Protein AF-A0A9D5EXD0-F1 (afdb_monomer)

Secondary structure (DSSP, 8-state):
---EEEEE-TT--HHHHHHHHHHHT-EEEE--S---TTSSTT-SHHHHHHHHGGGEEE-HHHH-SSTT-S-HHHHHHHHH--S-EEEEES-S-STTSHIIIIIIHHHHHHTS-EEEEETTEEEEHHHHHHHHHHT-PPP-EEHHHHHHTT-

pLDDT: mean 88.73, std 8.21, range [56.56, 97.69]

Sequence (151 aa):
MGRIFTIGYENLTPASLETLVTRLRVTLIDVRSRPYGRVKRGFAKKDLEVLLGDNYEWWGKELGGMGAGVTAAGLDRLGADKRDLMLMCQEHSPASCHRHHMIGVPLADRYRVVEHICEQDVVTATELARAMRDGDEYTCEDLAELLDDRN

Mean predicted aligned error: 4.56 Å

Radius of gyration: 14.39 Å; Cα contacts (8 Å, |Δi|>4): 273; chains: 1; bounding box: 42×31×39 Å

Nearest PDB structures (foldseek):
  4n6e-assembly1_A  TM=5.540E-01  e=1.444E+00  Amycolatopsis orientalis subsp. vinearia
  3dg3-assembly1_A  TM=5.319E-01  e=2.016E+00  Mycolicibacterium smegmatis MC2 155
  4d80-assembly1_A  TM=3.857E-01  e=1.263E+00  Metallosphaera sedula

Structure (mmCIF, N/CA/C/O backbone):
data_AF-A0A9D5EXD0-F1
#
_entry.id   AF-A0A9D5EXD0-F1
#
loop_
_atom_site.group_PDB
_atom_site.id
_atom_site.type_symbol
_atom_site.label_atom_id
_atom_site.label_alt_id
_atom_site.label_comp_id
_atom_site.label_asym_id
_atom_site.label_entity_id
_atom_site.label_seq_id
_atom_site.pdbx_PDB_ins_code
_atom_site.Cartn_x
_atom_site.Cartn_y
_atom_site.Cartn_z
_atom_site.occupancy
_atom_site.B_iso_or_equiv
_atom_site.auth_seq_id
_atom_site.auth_comp_id
_atom_site.auth_asym_id
_atom_site.auth_atom_id
_atom_site.pdbx_PDB_model_num
ATOM 1 N N . MET A 1 1 ? -2.561 -17.028 5.360 1.00 69.69 1 MET A N 1
ATOM 2 C CA . MET A 1 1 ? -2.701 -16.091 4.223 1.00 69.69 1 MET A CA 1
ATOM 3 C C . MET A 1 1 ? -2.215 -14.748 4.733 1.00 69.69 1 MET A C 1
ATOM 5 O O . MET A 1 1 ? -2.621 -14.417 5.837 1.00 69.69 1 MET A O 1
ATOM 9 N N . GLY A 1 2 ? -1.309 -14.053 4.042 1.00 84.19 2 GLY A N 1
ATOM 10 C CA . GLY A 1 2 ? -0.769 -12.785 4.557 1.00 84.19 2 GLY A CA 1
ATOM 11 C C . GLY A 1 2 ? -1.778 -11.631 4.502 1.00 84.19 2 GLY A C 1
ATOM 12 O O . GLY A 1 2 ? -2.818 -11.762 3.850 1.00 84.19 2 GLY A O 1
ATOM 13 N N . ARG A 1 3 ? -1.474 -10.499 5.135 1.00 91.50 3 ARG A N 1
ATOM 14 C CA . ARG A 1 3 ? -2.263 -9.251 5.101 1.00 91.50 3 ARG A CA 1
ATOM 15 C C . ARG A 1 3 ? -1.814 -8.323 3.975 1.00 91.50 3 ARG A C 1
ATOM 17 O O . ARG A 1 3 ? -0.685 -8.416 3.498 1.00 91.50 3 ARG A O 1
ATOM 24 N N . ILE A 1 4 ? -2.703 -7.429 3.547 1.00 95.06 4 ILE A N 1
ATOM 25 C CA . ILE A 1 4 ? -2.364 -6.351 2.613 1.00 95.06 4 ILE A CA 1
ATOM 26 C C . ILE A 1 4 ? -2.628 -5.019 3.298 1.00 95.06 4 ILE A C 1
ATOM 28 O O . ILE A 1 4 ? -3.771 -4.636 3.525 1.00 95.06 4 ILE A O 1
ATOM 32 N N . PHE A 1 5 ? -1.554 -4.292 3.552 1.00 95.38 5 PHE A N 1
ATOM 33 C CA . PHE A 1 5 ? -1.593 -2.893 3.929 1.00 95.38 5 PHE A CA 1
ATOM 34 C C . PHE A 1 5 ? -1.464 -2.029 2.685 1.00 95.38 5 PHE A C 1
ATOM 36 O O . PHE A 1 5 ? -0.945 -2.445 1.648 1.00 95.38 5 PHE A O 1
ATOM 43 N N . THR A 1 6 ? -1.891 -0.784 2.781 1.00 94.75 6 THR A N 1
ATOM 44 C CA . THR A 1 6 ? -1.666 0.202 1.736 1.00 94.75 6 THR A CA 1
ATOM 45 C C . THR A 1 6 ? -1.349 1.550 2.359 1.00 94.75 6 THR A C 1
ATOM 47 O O . THR A 1 6 ? -1.873 1.877 3.422 1.00 94.75 6 THR A O 1
ATOM 50 N N . ILE A 1 7 ? -0.520 2.345 1.688 1.00 93.75 7 ILE A N 1
ATOM 51 C CA . ILE A 1 7 ? -0.058 3.621 2.224 1.00 93.75 7 ILE A CA 1
ATOM 52 C C . ILE A 1 7 ? 0.160 4.661 1.118 1.00 93.75 7 ILE A C 1
ATOM 54 O O . ILE A 1 7 ? 0.518 4.333 -0.021 1.00 93.75 7 ILE A O 1
ATOM 58 N N . GLY A 1 8 ? -0.104 5.926 1.446 1.00 90.94 8 GLY A N 1
ATOM 59 C CA . GLY A 1 8 ? 0.195 7.086 0.606 1.00 90.94 8 GLY A CA 1
ATOM 60 C C . GLY A 1 8 ? 1.493 7.747 1.050 1.00 90.94 8 GLY A C 1
ATOM 61 O O . GLY A 1 8 ? 1.637 8.062 2.228 1.00 90.94 8 GLY A O 1
ATOM 62 N N . TYR A 1 9 ? 2.451 7.966 0.144 1.00 88.44 9 TYR A N 1
ATOM 63 C CA . TYR A 1 9 ? 3.772 8.479 0.546 1.00 88.44 9 TYR A CA 1
ATOM 64 C C . TYR A 1 9 ? 3.870 10.012 0.644 1.00 88.44 9 TYR A C 1
ATOM 66 O O . TYR A 1 9 ? 4.892 10.544 1.096 1.00 88.44 9 TYR A O 1
ATOM 74 N N . GLU A 1 10 ? 2.828 10.740 0.240 1.00 86.19 10 GLU A N 1
ATOM 75 C CA . GLU A 1 10 ? 2.795 12.209 0.197 1.00 86.19 10 GLU A CA 1
ATOM 76 C C . GLU A 1 10 ? 3.216 12.875 1.516 1.00 86.19 10 GLU A C 1
ATOM 78 O O . GLU A 1 10 ? 4.020 13.806 1.473 1.00 86.19 10 GLU A O 1
ATOM 83 N N . ASN A 1 11 ? 2.833 12.316 2.670 1.00 87.06 11 ASN A N 1
ATOM 84 C CA . ASN A 1 11 ? 3.211 12.826 3.998 1.00 87.06 11 ASN A CA 1
ATOM 85 C C . ASN A 1 11 ? 4.315 12.012 4.702 1.00 87.06 11 ASN A C 1
ATOM 87 O O . ASN A 1 11 ? 4.763 12.378 5.782 1.00 87.06 11 ASN A O 1
ATOM 91 N N . LEU A 1 12 ? 4.837 10.949 4.079 1.00 89.69 12 LEU A N 1
ATOM 92 C CA . LEU A 1 12 ? 5.855 10.086 4.695 1.00 89.69 12 LEU A CA 1
ATOM 93 C C . LEU A 1 12 ? 7.284 10.601 4.528 1.00 89.69 12 LEU A C 1
ATOM 95 O O . LEU A 1 12 ? 7.633 11.240 3.539 1.00 89.69 12 LEU A O 1
ATOM 99 N N . THR A 1 13 ? 8.169 10.224 5.438 1.00 93.25 13 THR A N 1
ATOM 100 C CA . THR A 1 13 ? 9.617 10.293 5.206 1.00 93.25 13 THR A CA 1
ATOM 101 C C . THR A 1 13 ? 10.145 8.906 4.823 1.00 93.25 13 THR A C 1
ATOM 103 O O . THR A 1 13 ? 9.498 7.908 5.146 1.00 93.25 13 THR A O 1
ATOM 106 N N . PRO A 1 14 ? 11.310 8.793 4.157 1.00 93.69 14 PRO A N 1
ATOM 107 C CA . PRO A 1 14 ? 11.913 7.485 3.899 1.00 93.69 14 PRO A CA 1
ATOM 108 C C . PRO A 1 14 ? 12.151 6.690 5.196 1.00 93.69 14 PRO A C 1
ATOM 110 O O . PRO A 1 14 ? 11.821 5.514 5.254 1.00 93.69 14 PRO A O 1
ATOM 113 N N . ALA A 1 15 ? 12.601 7.354 6.266 1.00 95.00 15 ALA A N 1
ATOM 114 C CA . ALA A 1 15 ? 12.830 6.724 7.570 1.00 95.00 15 ALA A CA 1
ATOM 115 C C . ALA A 1 15 ? 11.535 6.207 8.225 1.00 95.00 15 ALA A C 1
ATOM 117 O O . ALA A 1 15 ? 11.502 5.102 8.769 1.00 95.00 15 ALA A O 1
ATOM 118 N N . SER A 1 16 ? 10.441 6.979 8.156 1.00 93.62 16 SER A N 1
ATOM 119 C CA . SER A 1 16 ? 9.150 6.522 8.685 1.00 93.62 16 SER A CA 1
ATOM 120 C C . SER A 1 16 ? 8.589 5.357 7.864 1.00 93.62 16 SER A C 1
ATOM 122 O O . SER A 1 16 ? 8.041 4.422 8.437 1.00 93.62 16 SER A O 1
ATOM 124 N N . LEU A 1 17 ? 8.770 5.370 6.538 1.00 95.25 17 LEU A N 1
ATOM 125 C CA . LEU A 1 17 ? 8.401 4.245 5.675 1.00 95.25 17 LEU A CA 1
ATOM 126 C C . LEU A 1 17 ? 9.206 2.981 6.020 1.00 95.25 17 LEU A C 1
ATOM 128 O O . LEU A 1 17 ? 8.615 1.920 6.190 1.00 95.25 17 LEU A O 1
ATOM 132 N N . GLU A 1 18 ? 10.527 3.089 6.157 1.00 96.06 18 GLU A N 1
ATOM 133 C CA . GLU A 1 18 ? 11.405 1.972 6.536 1.00 96.06 18 GLU A CA 1
ATOM 134 C C . GLU A 1 18 ? 11.007 1.369 7.888 1.00 96.06 18 GLU A C 1
ATOM 136 O O . GLU A 1 18 ? 10.925 0.146 8.031 1.00 96.06 18 GLU A O 1
ATOM 141 N N . THR A 1 19 ? 10.674 2.224 8.859 1.00 94.94 19 THR A N 1
ATOM 142 C CA . THR A 1 19 ? 10.186 1.796 10.176 1.00 94.94 19 THR A CA 1
ATOM 143 C C . THR A 1 19 ? 8.905 0.975 10.050 1.00 94.94 19 THR A C 1
ATOM 145 O O . THR A 1 19 ? 8.810 -0.097 10.645 1.00 94.94 19 THR A O 1
ATOM 148 N N . LEU A 1 20 ? 7.933 1.435 9.254 1.00 94.81 20 LEU A N 1
ATOM 149 C CA . LEU A 1 20 ? 6.676 0.713 9.038 1.00 94.81 20 LEU A CA 1
ATOM 150 C C . LEU A 1 20 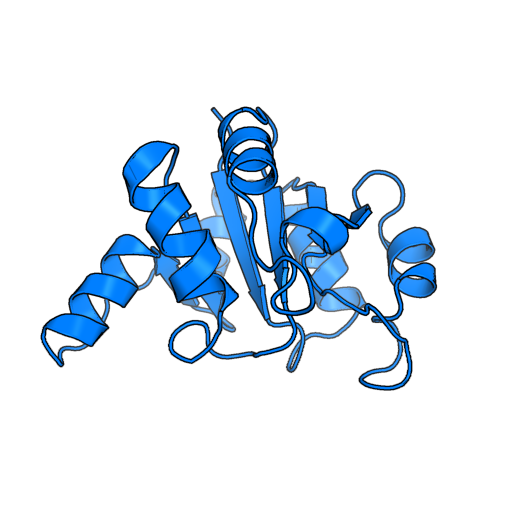? 6.899 -0.625 8.335 1.00 94.81 20 LEU A C 1
ATOM 152 O O . LEU A 1 20 ? 6.376 -1.641 8.788 1.00 94.81 20 LEU A O 1
ATOM 156 N N . VAL A 1 21 ? 7.705 -0.640 7.269 1.00 95.94 21 VAL A N 1
ATOM 157 C CA . VAL A 1 21 ? 8.023 -1.865 6.521 1.00 95.94 21 VAL A CA 1
ATOM 158 C C . VAL A 1 21 ? 8.670 -2.908 7.437 1.00 95.94 21 VAL A C 1
ATOM 160 O O . VAL A 1 21 ? 8.282 -4.077 7.428 1.00 95.94 21 VAL A O 1
ATOM 163 N N . THR A 1 22 ? 9.597 -2.466 8.287 1.00 94.62 22 THR A N 1
ATOM 164 C CA . THR A 1 22 ? 10.324 -3.329 9.223 1.00 94.62 22 THR A CA 1
ATOM 165 C C . THR A 1 22 ? 9.434 -3.834 10.356 1.00 94.62 22 THR A C 1
ATOM 167 O O . THR A 1 22 ? 9.383 -5.040 10.597 1.00 94.62 22 THR A O 1
ATOM 170 N N . ARG A 1 23 ? 8.706 -2.940 11.043 1.00 94.12 23 ARG A N 1
ATOM 171 C CA . ARG A 1 23 ? 7.852 -3.316 12.184 1.00 94.12 23 ARG A CA 1
ATOM 172 C C . ARG A 1 23 ? 6.696 -4.221 11.766 1.00 94.12 23 ARG A C 1
ATOM 174 O O . ARG A 1 23 ? 6.391 -5.173 12.474 1.00 94.12 23 ARG A O 1
ATOM 181 N N . LEU A 1 24 ? 6.088 -3.965 10.607 1.00 93.38 24 LEU A N 1
ATOM 182 C CA . LEU A 1 24 ? 5.005 -4.805 10.087 1.00 93.38 24 LEU A CA 1
ATOM 183 C C . LEU A 1 24 ? 5.513 -6.089 9.417 1.00 93.38 24 LEU A C 1
ATOM 185 O O . LEU A 1 24 ? 4.707 -6.982 9.161 1.00 93.38 24 LEU A O 1
ATOM 189 N N . ARG A 1 25 ? 6.827 -6.202 9.160 1.00 94.75 25 ARG A N 1
ATOM 190 C CA . ARG A 1 25 ? 7.473 -7.334 8.469 1.00 94.75 25 ARG A CA 1
ATOM 191 C C . ARG A 1 25 ? 6.853 -7.598 7.091 1.00 94.75 25 ARG A C 1
ATOM 193 O O . ARG A 1 25 ? 6.524 -8.731 6.745 1.00 94.75 25 ARG A O 1
ATOM 200 N N . VAL A 1 26 ? 6.678 -6.528 6.319 1.00 96.00 26 VAL A N 1
ATOM 201 C CA . VAL A 1 26 ? 6.005 -6.547 5.011 1.00 96.00 26 VAL A CA 1
ATOM 202 C C . VAL A 1 26 ? 6.995 -6.411 3.858 1.00 96.00 26 VAL A C 1
ATOM 204 O O . VAL A 1 26 ? 8.059 -5.818 4.006 1.00 96.00 26 VAL A O 1
ATOM 207 N N . THR A 1 27 ? 6.609 -6.876 2.670 1.00 97.69 27 THR A N 1
ATOM 208 C CA . THR A 1 27 ? 7.241 -6.442 1.414 1.00 97.69 27 THR A CA 1
ATOM 209 C C . THR A 1 27 ? 6.484 -5.233 0.855 1.00 97.69 27 THR A C 1
ATOM 211 O O . THR A 1 27 ? 5.273 -5.297 0.626 1.00 97.69 27 THR A O 1
ATOM 214 N N . LEU A 1 28 ? 7.187 -4.128 0.610 1.00 97.69 28 LEU A N 1
ATOM 215 C CA . LEU A 1 28 ? 6.650 -2.938 -0.039 1.00 97.69 28 LEU A CA 1
ATOM 216 C C . LEU A 1 28 ? 6.518 -3.168 -1.550 1.00 97.69 28 LEU A C 1
ATOM 218 O O . LEU A 1 28 ? 7.509 -3.329 -2.261 1.00 97.69 28 LEU A O 1
ATOM 222 N N . ILE A 1 29 ? 5.287 -3.122 -2.048 1.00 96.94 29 ILE A N 1
ATOM 223 C CA . ILE A 1 29 ? 4.959 -3.186 -3.469 1.00 96.94 29 ILE A CA 1
ATOM 224 C C . ILE A 1 29 ? 4.633 -1.777 -3.967 1.00 96.94 29 ILE A C 1
ATOM 226 O O . ILE A 1 29 ? 3.600 -1.185 -3.647 1.00 96.94 29 ILE A O 1
ATOM 230 N N . ASP A 1 30 ? 5.519 -1.228 -4.786 1.00 94.69 30 ASP A N 1
ATOM 231 C CA . ASP A 1 30 ? 5.348 0.070 -5.422 1.00 94.69 30 ASP A CA 1
ATOM 232 C C . ASP A 1 30 ? 4.447 -0.059 -6.653 1.00 94.69 30 ASP A C 1
ATOM 234 O O . ASP A 1 30 ? 4.859 -0.547 -7.713 1.00 94.69 30 ASP A O 1
ATOM 238 N N . VAL A 1 31 ? 3.198 0.385 -6.500 1.00 92.44 31 VAL A N 1
ATOM 239 C CA . VAL A 1 31 ? 2.175 0.327 -7.553 1.00 92.44 31 VAL A CA 1
ATOM 240 C C . VAL A 1 31 ? 2.174 1.576 -8.433 1.00 92.44 31 VAL A C 1
ATOM 242 O O . VAL A 1 31 ? 1.375 1.686 -9.358 1.00 92.44 31 VAL A O 1
ATOM 245 N N . ARG A 1 32 ? 3.086 2.532 -8.215 1.00 90.62 32 ARG A N 1
ATOM 246 C CA . ARG A 1 32 ? 3.144 3.755 -9.024 1.00 90.62 32 ARG A CA 1
ATOM 247 C C . ARG A 1 32 ? 3.541 3.401 -10.449 1.00 90.62 32 ARG A C 1
ATOM 249 O O . ARG A 1 32 ? 4.603 2.825 -10.683 1.00 90.62 32 ARG A O 1
ATOM 256 N N . SER A 1 33 ? 2.761 3.847 -11.431 1.00 87.69 33 SER A N 1
ATOM 257 C CA . SER A 1 33 ? 3.113 3.665 -12.846 1.00 87.69 33 SER A CA 1
ATOM 258 C C . SER A 1 33 ? 4.491 4.241 -13.194 1.00 87.69 33 SER A C 1
ATOM 260 O O . SER A 1 33 ? 5.176 3.724 -14.074 1.00 87.69 33 SER A O 1
ATOM 262 N N . ARG A 1 34 ? 4.901 5.334 -12.533 1.00 85.88 34 ARG A N 1
ATOM 263 C CA . ARG A 1 34 ? 6.160 6.042 -12.807 1.00 85.88 34 ARG A CA 1
ATOM 264 C C . ARG A 1 34 ? 6.818 6.514 -11.499 1.00 85.88 34 ARG A C 1
ATOM 266 O O . ARG A 1 34 ? 6.574 7.642 -11.078 1.00 85.88 34 ARG A O 1
ATOM 273 N N . PRO A 1 35 ? 7.662 5.690 -10.853 1.00 81.44 35 PRO A N 1
ATOM 274 C CA . PRO A 1 35 ? 8.295 6.003 -9.565 1.00 81.44 35 PRO A CA 1
ATOM 275 C C . PRO A 1 35 ? 9.516 6.935 -9.721 1.00 81.44 35 PRO A C 1
ATOM 277 O O . PRO A 1 35 ? 10.655 6.585 -9.394 1.00 81.44 35 PRO A O 1
ATOM 280 N N . TYR A 1 36 ? 9.303 8.125 -10.287 1.00 74.69 36 TYR A N 1
ATOM 281 C CA . TYR A 1 36 ? 10.369 9.097 -10.540 1.00 74.69 36 TYR A CA 1
ATOM 282 C C . TYR A 1 36 ? 10.699 9.942 -9.303 1.00 74.69 36 TYR A C 1
ATOM 284 O O . TYR A 1 36 ? 9.815 10.451 -8.623 1.00 74.69 36 TYR A O 1
ATOM 292 N N . GLY A 1 37 ? 11.991 10.201 -9.080 1.00 61.09 37 GLY A N 1
ATOM 293 C CA . GLY A 1 37 ? 12.495 10.948 -7.917 1.00 61.09 37 GLY A CA 1
ATOM 294 C C . GLY A 1 37 ? 12.231 12.457 -7.898 1.00 61.09 37 GLY A C 1
ATOM 295 O O . GLY A 1 37 ? 12.685 13.134 -6.984 1.00 61.09 37 GLY A O 1
AT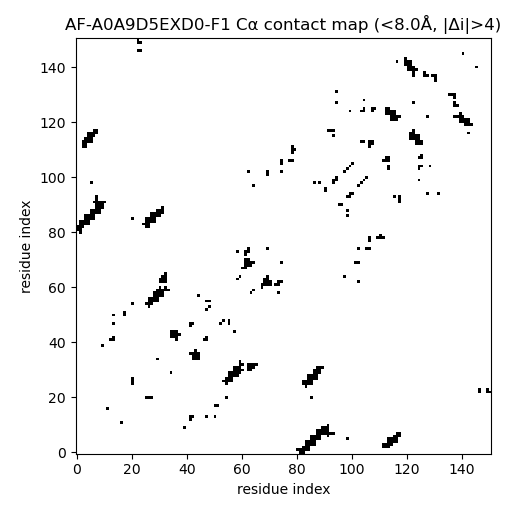OM 296 N N . ARG A 1 38 ? 11.531 13.010 -8.898 1.00 62.03 38 ARG A N 1
ATOM 297 C CA . ARG A 1 38 ? 11.263 14.460 -8.976 1.00 62.03 38 ARG A CA 1
ATOM 298 C C . ARG A 1 38 ? 10.119 1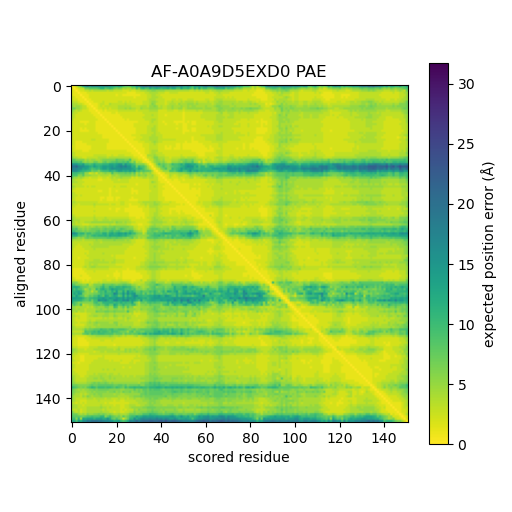4.916 -8.072 1.00 62.03 38 ARG A C 1
ATOM 300 O O . ARG A 1 38 ? 10.039 16.100 -7.782 1.00 62.03 38 ARG A O 1
ATOM 307 N N . VAL A 1 39 ? 9.243 13.998 -7.660 1.00 70.19 39 VAL A N 1
ATOM 308 C CA . VAL A 1 39 ? 8.039 14.334 -6.882 1.00 70.19 39 VAL A CA 1
ATOM 309 C C . VAL A 1 39 ? 8.377 14.536 -5.406 1.00 70.19 39 VAL A C 1
ATOM 311 O O . VAL A 1 39 ? 7.899 15.477 -4.787 1.00 70.19 39 VAL A O 1
ATOM 314 N N . LYS A 1 40 ? 9.227 13.671 -4.840 1.00 80.81 40 LYS A N 1
ATOM 315 C CA . LYS A 1 40 ? 9.681 13.761 -3.449 1.00 80.81 40 LYS A CA 1
ATOM 316 C C . LYS A 1 40 ? 11.028 13.062 -3.290 1.00 80.81 40 LYS A C 1
ATOM 318 O O . LYS A 1 40 ? 11.201 11.930 -3.748 1.00 80.81 40 LYS A O 1
ATOM 323 N N . ARG A 1 41 ? 11.985 13.740 -2.653 1.00 85.44 41 ARG A N 1
ATOM 324 C CA . ARG A 1 41 ? 13.338 13.214 -2.420 1.00 85.44 41 ARG A CA 1
ATOM 325 C C . ARG A 1 41 ? 13.278 11.947 -1.557 1.00 85.44 41 ARG A C 1
ATOM 327 O O . ARG A 1 41 ? 12.551 11.928 -0.569 1.00 85.44 41 ARG A O 1
ATOM 334 N N . GLY A 1 42 ? 14.040 10.914 -1.923 1.00 87.19 42 GLY A N 1
ATOM 335 C CA . GLY A 1 42 ? 14.108 9.649 -1.180 1.00 87.19 42 GLY A CA 1
ATOM 336 C C . GLY A 1 42 ? 12.996 8.646 -1.504 1.00 87.19 42 GLY A C 1
ATOM 337 O O . GLY A 1 42 ? 12.987 7.560 -0.944 1.00 87.19 42 GLY A O 1
ATOM 338 N N . PHE A 1 43 ? 12.075 8.986 -2.413 1.00 92.31 43 PHE A N 1
ATOM 339 C CA . PHE A 1 43 ? 11.014 8.086 -2.887 1.00 92.31 43 PHE A CA 1
ATOM 340 C C . PHE A 1 43 ? 11.172 7.716 -4.365 1.00 92.31 43 PHE A C 1
ATOM 342 O O . PHE A 1 43 ? 10.242 7.175 -4.976 1.00 92.31 43 PHE A O 1
ATOM 349 N N . ALA A 1 44 ? 12.324 8.015 -4.974 1.00 92.00 44 ALA A N 1
ATOM 350 C CA . ALA A 1 44 ? 12.647 7.453 -6.276 1.00 92.00 44 ALA A CA 1
ATOM 351 C C . ALA A 1 44 ? 12.774 5.934 -6.142 1.00 92.00 44 ALA A C 1
ATOM 353 O O . ALA A 1 44 ? 13.250 5.450 -5.120 1.00 92.00 44 ALA A O 1
ATOM 354 N N . LYS A 1 45 ? 12.436 5.186 -7.197 1.00 92.31 45 LYS A N 1
ATOM 355 C CA . LYS A 1 45 ? 12.637 3.729 -7.216 1.00 92.31 45 LYS A CA 1
ATOM 356 C C . LYS A 1 45 ? 14.033 3.313 -6.723 1.00 92.31 45 LYS A C 1
ATOM 358 O O . LYS A 1 45 ? 14.130 2.488 -5.831 1.00 92.31 45 LYS A O 1
ATOM 363 N N . LYS A 1 46 ? 15.090 3.952 -7.239 1.00 92.81 46 LYS A N 1
ATOM 364 C CA . LYS A 1 46 ? 16.480 3.664 -6.843 1.00 92.81 46 LYS A CA 1
ATOM 365 C C . LYS A 1 46 ? 16.757 3.920 -5.361 1.00 92.81 46 LYS A C 1
ATOM 367 O O . LYS A 1 46 ? 17.523 3.184 -4.757 1.00 92.81 46 LYS A O 1
ATOM 372 N N . ASP A 1 47 ? 16.151 4.959 -4.792 1.00 94.06 47 ASP A N 1
ATOM 373 C CA . ASP A 1 47 ? 16.332 5.287 -3.377 1.00 94.06 47 ASP A CA 1
ATOM 374 C C . ASP A 1 47 ? 15.663 4.218 -2.498 1.00 94.06 47 ASP A C 1
ATOM 376 O O . ASP A 1 47 ? 16.242 3.791 -1.505 1.00 94.06 47 ASP A O 1
ATOM 380 N N . LEU A 1 48 ? 14.475 3.743 -2.894 1.00 94.81 48 LEU A N 1
ATOM 381 C CA . LEU A 1 48 ? 13.739 2.698 -2.175 1.00 94.81 48 LEU A CA 1
ATOM 382 C C . LEU A 1 48 ? 14.384 1.314 -2.320 1.00 94.81 48 LEU A C 1
ATOM 384 O O . LEU A 1 48 ? 14.388 0.557 -1.356 1.00 94.81 48 LEU A O 1
ATOM 388 N N . GLU A 1 49 ? 14.974 1.005 -3.479 1.00 95.56 49 GLU A N 1
ATOM 389 C CA . GLU A 1 49 ? 15.787 -0.206 -3.679 1.00 95.56 49 GLU A CA 1
ATOM 390 C C . GLU A 1 49 ? 16.980 -0.235 -2.714 1.00 95.56 49 GLU A C 1
ATOM 392 O O . GLU A 1 49 ? 17.263 -1.268 -2.115 1.00 95.56 49 GLU A O 1
ATOM 397 N N . VAL A 1 50 ? 17.656 0.905 -2.526 1.00 96.12 50 VAL A N 1
ATOM 398 C CA . VAL A 1 50 ? 18.773 1.025 -1.574 1.00 96.12 50 VAL A CA 1
ATOM 399 C C . VAL A 1 50 ? 18.290 0.945 -0.127 1.00 96.12 50 VAL A C 1
ATOM 401 O O . VAL A 1 50 ? 18.943 0.309 0.693 1.00 96.12 50 VAL A O 1
ATOM 404 N N . LEU A 1 51 ? 17.168 1.593 0.188 1.00 96.06 51 LEU A N 1
ATOM 405 C CA . LEU A 1 51 ? 16.641 1.682 1.547 1.00 96.06 51 LEU A CA 1
ATOM 406 C C . LEU A 1 51 ? 16.079 0.351 2.060 1.00 96.06 51 LEU A C 1
ATOM 408 O O . LEU A 1 51 ? 16.299 -0.000 3.210 1.00 96.06 51 LEU A O 1
ATOM 412 N N . LEU A 1 52 ? 15.325 -0.372 1.229 1.00 96.81 52 LEU A N 1
ATOM 413 C CA . LEU A 1 52 ? 14.522 -1.521 1.664 1.00 96.81 52 LEU A CA 1
ATOM 414 C C . LEU A 1 52 ? 15.063 -2.871 1.171 1.00 96.81 52 LEU A C 1
ATOM 416 O O . LEU A 1 52 ? 14.642 -3.911 1.682 1.00 96.81 52 LEU A O 1
ATOM 420 N N . GLY A 1 53 ? 15.971 -2.878 0.188 1.00 96.19 53 GLY A N 1
ATOM 421 C CA . GLY A 1 53 ? 16.555 -4.100 -0.369 1.00 96.19 53 GLY A CA 1
ATOM 422 C C . GLY A 1 53 ? 15.492 -5.079 -0.877 1.00 96.19 53 GLY A C 1
ATOM 423 O O . GLY A 1 53 ? 14.601 -4.703 -1.639 1.00 96.19 53 GLY A O 1
ATOM 424 N N . ASP A 1 54 ? 15.559 -6.327 -0.409 1.00 95.12 54 ASP A N 1
ATOM 425 C CA . ASP A 1 54 ? 14.638 -7.409 -0.794 1.00 95.12 54 ASP A CA 1
ATOM 426 C C . ASP A 1 54 ? 13.184 -7.175 -0.339 1.00 95.12 54 ASP A C 1
ATOM 428 O O . ASP A 1 54 ? 12.266 -7.843 -0.815 1.00 95.12 54 ASP A O 1
ATOM 432 N N . ASN A 1 55 ? 12.947 -6.203 0.551 1.00 97.00 55 ASN A N 1
ATOM 433 C CA . ASN A 1 55 ? 11.603 -5.806 0.968 1.00 97.00 55 ASN A CA 1
ATOM 434 C C . ASN A 1 55 ? 10.958 -4.783 0.020 1.00 97.00 55 ASN A C 1
ATOM 436 O O . ASN A 1 55 ? 9.921 -4.224 0.369 1.00 97.00 55 ASN A O 1
ATOM 440 N N . TYR A 1 56 ? 11.531 -4.519 -1.157 1.00 97.62 56 TYR A N 1
ATOM 441 C CA . TYR A 1 56 ? 10.954 -3.627 -2.161 1.00 97.62 56 TYR A CA 1
ATOM 442 C C . TYR A 1 56 ? 10.800 -4.300 -3.523 1.00 97.62 56 TYR A C 1
ATOM 444 O O . TYR A 1 56 ? 11.756 -4.803 -4.110 1.00 97.62 56 TYR A O 1
ATOM 452 N N . GLU A 1 57 ? 9.598 -4.208 -4.090 1.00 97.12 57 GLU A N 1
ATOM 453 C CA . GLU A 1 57 ? 9.333 -4.585 -5.473 1.00 97.12 57 GLU A CA 1
ATOM 454 C C . GLU A 1 57 ? 8.498 -3.517 -6.187 1.00 97.12 57 GLU A C 1
ATOM 456 O O . GLU A 1 57 ? 7.584 -2.925 -5.618 1.00 97.12 57 GLU A O 1
ATOM 461 N N . TRP A 1 58 ? 8.759 -3.291 -7.478 1.00 95.44 58 TRP A N 1
ATOM 462 C CA . TRP A 1 58 ? 7.969 -2.367 -8.298 1.00 95.44 58 TRP A CA 1
ATOM 463 C C . TRP A 1 58 ? 7.053 -3.113 -9.264 1.00 95.44 58 TRP A C 1
ATOM 465 O O . TRP A 1 58 ? 7.531 -3.764 -10.195 1.00 95.44 58 TRP A O 1
ATOM 475 N N . TRP A 1 59 ? 5.738 -2.991 -9.069 1.00 94.81 59 TRP A N 1
ATOM 476 C CA . TRP A 1 59 ? 4.707 -3.667 -9.874 1.00 94.81 59 TRP A CA 1
ATOM 477 C C . TRP A 1 59 ? 3.805 -2.676 -10.632 1.00 94.81 59 TRP A C 1
ATOM 479 O O . TRP A 1 59 ? 2.745 -3.035 -11.145 1.00 94.81 59 TRP A O 1
ATOM 489 N N . GLY A 1 60 ? 4.236 -1.420 -10.782 1.00 90.62 60 GLY A N 1
ATOM 490 C CA . GLY A 1 60 ? 3.463 -0.369 -11.456 1.00 90.62 60 GLY A CA 1
ATOM 491 C C . GLY A 1 60 ? 3.147 -0.610 -12.940 1.00 90.62 60 GLY A C 1
ATOM 492 O O . GLY A 1 60 ? 2.336 0.121 -13.503 1.00 90.62 60 GLY A O 1
ATOM 493 N N . LYS A 1 61 ? 3.748 -1.624 -13.582 1.00 90.06 61 LYS A N 1
ATOM 494 C CA . LYS A 1 61 ? 3.380 -2.053 -14.945 1.00 90.06 61 LYS A CA 1
ATOM 495 C C . LYS A 1 61 ? 1.984 -2.686 -15.001 1.00 90.06 61 LYS A C 1
ATOM 497 O O . LYS A 1 61 ? 1.287 -2.505 -15.992 1.00 90.06 61 LYS A O 1
ATOM 502 N N . GLU A 1 62 ? 1.610 -3.434 -13.965 1.00 91.44 62 GLU A N 1
ATOM 503 C CA . GLU A 1 62 ? 0.375 -4.235 -13.912 1.00 91.44 62 GLU A CA 1
ATOM 504 C C . GLU A 1 62 ? -0.661 -3.662 -12.941 1.00 91.44 62 GLU A C 1
ATOM 506 O O . GLU A 1 62 ? -1.830 -4.036 -13.010 1.00 91.44 62 GLU A O 1
ATOM 511 N N . LEU A 1 63 ? -0.221 -2.790 -12.029 1.00 90.56 63 LEU A N 1
ATOM 512 C CA . LEU A 1 63 ? -1.018 -2.234 -10.932 1.00 90.56 63 LEU A CA 1
ATOM 513 C C . LEU A 1 63 ? -1.053 -0.702 -10.918 1.00 90.56 63 LEU A C 1
ATOM 515 O O . LEU A 1 63 ? -1.646 -0.109 -10.023 1.00 90.56 63 LEU A O 1
ATOM 519 N N . GLY A 1 64 ? -0.401 -0.046 -11.875 1.00 86.44 64 GLY A N 1
ATOM 520 C CA . GLY A 1 64 ? -0.382 1.408 -11.933 1.00 86.44 64 GLY A CA 1
ATOM 521 C C . GLY A 1 64 ? -1.602 1.997 -12.636 1.00 86.44 64 GLY A C 1
ATOM 522 O O . GLY A 1 64 ? -2.153 1.402 -13.554 1.00 86.44 64 GLY A O 1
ATOM 523 N N . GLY A 1 65 ? -1.999 3.210 -12.242 1.00 78.69 65 GLY A N 1
ATOM 524 C CA . GLY A 1 65 ? -3.153 3.913 -12.819 1.00 78.69 65 GLY A CA 1
ATOM 525 C C . GLY A 1 65 ? -2.977 4.479 -14.237 1.00 78.69 65 GLY A C 1
ATOM 526 O O . GLY A 1 65 ? -3.930 5.016 -14.790 1.00 78.69 65 GLY A O 1
ATOM 527 N N . MET A 1 66 ? -1.787 4.390 -14.841 1.00 75.75 66 MET A N 1
ATOM 528 C CA . MET A 1 66 ? -1.519 4.830 -16.219 1.00 75.75 66 MET A CA 1
ATOM 529 C C . MET A 1 66 ? -1.315 3.645 -17.175 1.00 75.75 66 MET A C 1
ATOM 531 O O . MET A 1 66 ? -0.864 2.574 -16.774 1.00 75.75 66 MET A O 1
ATOM 535 N N . GLY A 1 67 ? -1.548 3.860 -18.474 1.00 77.25 67 GLY A N 1
ATOM 536 C CA . GLY A 1 67 ? -1.322 2.844 -19.506 1.00 77.25 67 GLY A CA 1
ATOM 537 C C . GLY A 1 67 ? -2.426 1.786 -19.515 1.00 77.25 67 GLY A C 1
ATOM 538 O O . GLY A 1 67 ? -3.589 2.132 -19.682 1.00 77.25 67 GLY A O 1
ATOM 539 N N . ALA A 1 68 ? -2.064 0.512 -19.339 1.00 77.12 68 ALA A N 1
ATOM 540 C CA . ALA A 1 68 ? -3.027 -0.594 -19.270 1.00 77.12 68 ALA A CA 1
ATOM 541 C C . ALA A 1 68 ? -3.894 -0.576 -17.993 1.00 77.12 68 ALA A C 1
ATOM 543 O O . ALA A 1 68 ? -4.853 -1.339 -17.905 1.00 77.12 68 ALA A O 1
ATOM 544 N N . GLY A 1 69 ? -3.569 0.292 -17.026 1.00 84.50 69 GLY A N 1
ATOM 545 C CA . GLY A 1 69 ? -4.271 0.377 -15.752 1.00 84.50 69 GLY A CA 1
ATOM 546 C C . GLY A 1 69 ? -3.984 -0.819 -14.843 1.00 84.50 69 GLY A C 1
ATOM 547 O O . GLY A 1 69 ? -3.031 -1.576 -15.051 1.00 84.50 69 GLY A O 1
ATOM 548 N N . VAL A 1 70 ? -4.838 -0.995 -13.834 1.00 89.44 70 VAL A N 1
ATOM 549 C CA . VAL A 1 70 ? -4.809 -2.177 -12.968 1.00 89.44 70 VAL A CA 1
ATOM 550 C C . VAL A 1 70 ? -5.351 -3.373 -13.747 1.00 89.44 70 VAL A C 1
ATOM 552 O O . VAL A 1 70 ? -6.514 -3.407 -14.145 1.00 89.44 70 VAL A O 1
ATOM 555 N N . THR A 1 71 ? -4.494 -4.361 -13.970 1.00 91.88 71 THR A N 1
ATOM 556 C CA . THR A 1 71 ? -4.820 -5.570 -14.732 1.00 91.88 71 THR A CA 1
ATOM 557 C C . THR A 1 71 ? -5.344 -6.681 -13.823 1.00 91.88 71 THR A C 1
ATOM 559 O O . THR A 1 71 ? -4.948 -6.787 -12.662 1.00 91.88 71 THR A O 1
ATOM 562 N N . ALA A 1 72 ? -6.180 -7.572 -14.370 1.00 90.69 72 ALA A N 1
ATOM 563 C CA . ALA A 1 72 ? -6.642 -8.761 -13.648 1.00 90.69 72 ALA A CA 1
ATOM 564 C C . ALA A 1 72 ? -5.470 -9.641 -13.180 1.00 90.69 72 ALA A C 1
ATOM 566 O O . ALA A 1 72 ? -5.442 -10.049 -12.027 1.00 90.69 72 ALA A O 1
ATOM 567 N N . ALA A 1 73 ? -4.451 -9.831 -14.027 1.00 91.38 73 ALA A N 1
ATOM 568 C CA . ALA A 1 73 ? -3.252 -10.593 -13.677 1.00 91.38 73 ALA A CA 1
ATOM 569 C C . ALA A 1 73 ? -2.484 -9.984 -12.488 1.00 91.38 73 ALA A C 1
ATOM 571 O O . ALA A 1 73 ? -2.003 -10.717 -11.627 1.00 91.38 73 ALA A O 1
ATOM 572 N N . GLY A 1 74 ? -2.402 -8.650 -12.408 1.00 92.62 74 GLY A N 1
ATOM 573 C CA . GLY A 1 74 ? -1.802 -7.960 -11.265 1.00 92.62 74 GLY A CA 1
ATOM 574 C C . GLY A 1 74 ? -2.593 -8.174 -9.970 1.00 92.62 74 GLY A C 1
ATOM 575 O O . GLY A 1 74 ? -1.999 -8.426 -8.920 1.00 92.62 74 GLY A O 1
ATOM 576 N N . LEU A 1 75 ? -3.929 -8.124 -10.040 1.00 92.31 75 LEU A N 1
ATOM 577 C CA . LEU A 1 75 ? -4.803 -8.418 -8.898 1.00 92.31 75 LEU A CA 1
ATOM 578 C C . LEU A 1 75 ? -4.712 -9.887 -8.472 1.00 92.31 75 LEU A C 1
ATOM 580 O O . LEU A 1 75 ? -4.584 -10.157 -7.282 1.00 92.31 75 LEU A O 1
ATOM 584 N N . ASP A 1 76 ? -4.697 -10.825 -9.419 1.00 93.31 76 ASP A N 1
ATOM 585 C CA . ASP A 1 76 ? -4.521 -12.255 -9.147 1.00 93.31 76 ASP A CA 1
ATOM 586 C C . ASP A 1 76 ? -3.169 -12.534 -8.489 1.00 93.31 76 ASP A C 1
ATOM 588 O O . ASP A 1 76 ? -3.090 -13.291 -7.521 1.00 93.31 76 ASP A O 1
ATOM 592 N N . ARG A 1 77 ? -2.102 -11.874 -8.959 1.00 93.75 77 ARG A N 1
ATOM 593 C CA . ARG A 1 77 ? -0.774 -11.952 -8.344 1.00 93.75 77 ARG A CA 1
ATOM 594 C C . ARG A 1 77 ? -0.805 -11.466 -6.897 1.00 93.75 77 ARG A C 1
ATOM 596 O O . ARG A 1 77 ? -0.313 -12.169 -6.015 1.00 93.75 77 ARG A O 1
ATOM 603 N N . LEU A 1 78 ? -1.408 -10.301 -6.642 1.00 93.62 78 LEU A N 1
ATOM 604 C CA . LEU A 1 78 ? -1.600 -9.792 -5.282 1.00 93.62 78 LEU A CA 1
ATOM 605 C C . LEU A 1 78 ? -2.468 -10.726 -4.440 1.00 93.62 78 LEU A C 1
ATOM 607 O O . LEU A 1 78 ? -2.189 -10.898 -3.264 1.00 93.62 78 LEU A O 1
ATOM 611 N N . GLY A 1 79 ? -3.496 -11.349 -5.003 1.00 91.81 79 GLY A N 1
ATOM 612 C CA . GLY A 1 79 ? -4.354 -12.293 -4.294 1.00 91.81 79 GLY A CA 1
ATOM 613 C C . GLY A 1 79 ? -3.656 -13.605 -3.927 1.00 91.81 79 GLY A C 1
ATOM 614 O O . GLY A 1 79 ? -3.872 -14.150 -2.843 1.00 91.81 79 GLY A O 1
ATOM 615 N N . ALA A 1 80 ? -2.795 -14.106 -4.812 1.00 92.44 80 ALA A N 1
ATOM 616 C CA . ALA A 1 80 ? -2.101 -15.379 -4.648 1.00 92.44 80 ALA A CA 1
ATOM 617 C C . ALA A 1 80 ? -0.891 -15.305 -3.700 1.00 92.44 80 ALA A C 1
ATOM 619 O O . ALA A 1 80 ? -0.568 -16.317 -3.064 1.00 92.44 80 ALA A O 1
ATOM 620 N N . ASP A 1 81 ? -0.241 -14.139 -3.590 1.00 93.62 81 ASP A N 1
ATOM 621 C CA . ASP A 1 81 ? 0.948 -13.938 -2.754 1.00 93.62 81 ASP A CA 1
ATOM 622 C C . ASP A 1 81 ? 0.671 -14.303 -1.284 1.00 93.62 81 ASP A C 1
ATOM 624 O O . ASP A 1 81 ? -0.387 -14.003 -0.733 1.00 93.62 81 ASP A O 1
ATOM 628 N N . LYS A 1 82 ? 1.602 -14.984 -0.617 1.00 92.88 82 LYS A N 1
ATOM 629 C CA . LYS A 1 82 ? 1.410 -15.442 0.769 1.00 92.88 82 LYS A CA 1
ATOM 630 C C . LYS A 1 82 ? 2.056 -14.535 1.808 1.00 92.88 82 LYS A C 1
ATOM 632 O O . LYS A 1 82 ? 1.766 -14.724 2.987 1.00 92.88 82 LYS A O 1
ATOM 637 N N . ARG A 1 83 ? 2.867 -13.568 1.379 1.00 94.50 83 ARG A N 1
ATOM 638 C CA . ARG A 1 83 ? 3.527 -12.585 2.240 1.00 94.50 83 ARG A CA 1
ATOM 639 C C . ARG A 1 83 ? 2.535 -11.547 2.757 1.00 94.50 83 ARG A C 1
ATOM 641 O O . ARG A 1 83 ? 1.448 -11.371 2.188 1.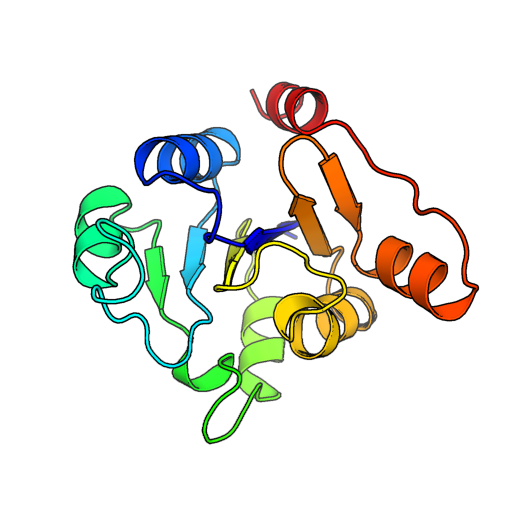00 94.50 83 ARG A O 1
ATOM 648 N N . ASP A 1 84 ? 2.949 -10.859 3.815 1.00 94.81 84 ASP A N 1
ATOM 649 C CA . ASP A 1 84 ? 2.346 -9.594 4.214 1.00 94.81 84 ASP A CA 1
ATOM 650 C C . ASP A 1 84 ? 2.902 -8.505 3.284 1.00 94.81 84 ASP A C 1
ATOM 652 O O . ASP A 1 84 ? 4.115 -8.381 3.099 1.00 94.81 84 ASP A O 1
ATOM 656 N N . LEU A 1 85 ? 2.014 -7.760 2.634 1.00 96.44 85 LEU A N 1
ATOM 657 C CA . LEU A 1 85 ? 2.374 -6.789 1.603 1.00 96.44 85 LEU A CA 1
ATOM 658 C C . LEU A 1 85 ? 1.956 -5.388 2.026 1.00 96.44 85 LEU A C 1
ATOM 660 O O . LEU A 1 85 ? 0.927 -5.215 2.674 1.00 96.44 85 LEU A O 1
ATOM 664 N N . MET A 1 86 ? 2.707 -4.380 1.592 1.00 96.62 86 MET A N 1
ATOM 665 C CA . MET A 1 86 ? 2.310 -2.980 1.697 1.00 96.62 86 MET A CA 1
ATOM 666 C C . MET A 1 86 ? 2.288 -2.341 0.313 1.00 96.62 86 MET A C 1
ATOM 668 O O . MET A 1 86 ? 3.318 -2.231 -0.338 1.00 96.62 86 MET A O 1
ATOM 672 N N . LEU A 1 87 ? 1.1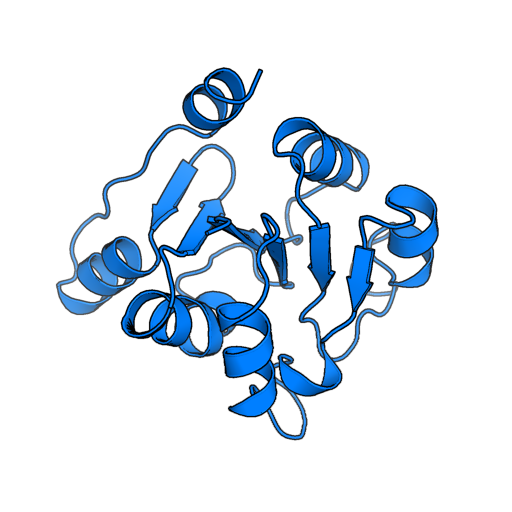19 -1.906 -0.152 1.00 95.00 87 LEU A N 1
ATOM 673 C CA . LEU A 1 87 ? 0.970 -1.261 -1.456 1.00 95.00 87 LEU A CA 1
ATOM 674 C C . LEU A 1 87 ? 1.182 0.244 -1.323 1.00 95.00 87 LEU A C 1
ATOM 676 O O . LEU A 1 87 ? 0.438 0.917 -0.606 1.00 95.00 87 LEU A O 1
ATOM 680 N N . MET A 1 88 ? 2.154 0.792 -2.046 1.00 93.62 88 MET A N 1
ATOM 681 C CA . MET A 1 88 ? 2.481 2.216 -1.972 1.00 93.62 88 MET A CA 1
ATOM 682 C C . MET A 1 88 ? 2.012 2.983 -3.209 1.00 93.62 88 MET A C 1
ATOM 684 O O . MET A 1 88 ? 2.397 2.661 -4.334 1.00 93.62 88 MET A O 1
ATOM 688 N N . CYS A 1 89 ? 1.242 4.053 -2.984 1.00 87.56 89 CYS A N 1
ATOM 689 C CA . CYS A 1 89 ? 0.823 5.018 -4.007 1.00 87.56 89 CYS A CA 1
ATOM 690 C C . CYS A 1 89 ? 1.197 6.457 -3.608 1.00 87.56 89 CYS A C 1
ATOM 692 O O . CYS A 1 89 ? 1.662 6.693 -2.495 1.00 87.56 89 CYS A O 1
ATOM 694 N N . GLN A 1 90 ? 1.006 7.415 -4.517 1.00 80.94 90 GLN A N 1
ATOM 695 C CA . GLN A 1 90 ? 1.279 8.831 -4.294 1.00 80.94 90 GLN A CA 1
ATOM 696 C C . GLN A 1 90 ? 0.297 9.484 -3.321 1.00 80.94 90 GLN A C 1
ATOM 698 O O . GLN A 1 90 ? 0.749 10.012 -2.308 1.00 80.94 90 GLN A O 1
ATOM 703 N N . GLU A 1 91 ? -1.004 9.422 -3.597 1.00 77.50 91 GLU A N 1
ATOM 704 C CA . GLU A 1 91 ? -2.010 10.176 -2.839 1.00 77.50 91 GLU A CA 1
ATOM 705 C C . GLU A 1 91 ? -2.062 9.758 -1.363 1.00 77.50 91 GLU A C 1
ATOM 707 O O . GLU A 1 91 ? -2.147 8.561 -1.046 1.00 77.50 91 GLU A O 1
ATOM 712 N N . HIS A 1 92 ? -2.051 10.760 -0.474 1.00 69.12 92 HIS A N 1
ATOM 713 C CA . HIS A 1 92 ? -2.219 10.568 0.965 1.00 69.12 92 HIS A CA 1
ATOM 714 C C . HIS A 1 92 ? -3.553 9.885 1.293 1.00 69.12 92 HIS A C 1
ATOM 716 O O . HIS A 1 92 ? -3.574 8.776 1.831 1.00 69.12 92 HIS A O 1
ATOM 722 N N . SER A 1 93 ? -4.665 10.521 0.907 1.00 71.50 93 SER A N 1
ATOM 723 C CA . SER A 1 93 ? -6.009 10.035 1.215 1.00 71.50 93 SER A CA 1
ATOM 724 C C . SER A 1 93 ? -6.401 8.851 0.318 1.00 71.50 93 SER A C 1
ATOM 726 O O . SER A 1 93 ? -6.402 8.993 -0.911 1.00 71.50 93 SER A O 1
ATOM 728 N N . PRO A 1 94 ? -6.778 7.690 0.886 1.00 62.53 94 PRO A N 1
ATOM 729 C CA . PRO A 1 94 ? -7.254 6.547 0.112 1.00 62.53 94 PRO A CA 1
ATOM 730 C C . PRO A 1 94 ? -8.602 6.817 -0.565 1.00 62.53 94 PRO A C 1
ATOM 732 O O . PRO A 1 94 ? -8.794 6.354 -1.684 1.00 62.53 94 PRO A O 1
ATOM 735 N N . ALA A 1 95 ? -9.496 7.601 0.048 1.00 66.75 95 ALA A N 1
ATOM 736 C CA . ALA A 1 95 ? -10.849 7.852 -0.463 1.00 66.75 95 ALA A CA 1
ATOM 737 C C . ALA A 1 95 ? -10.854 8.468 -1.877 1.00 66.75 95 ALA A C 1
ATOM 739 O O . ALA A 1 95 ? -11.712 8.161 -2.705 1.00 66.75 95 ALA A O 1
ATOM 740 N N . SER A 1 96 ? -9.839 9.279 -2.181 1.00 70.06 96 SER A N 1
ATOM 741 C CA . SER A 1 96 ? -9.663 9.942 -3.479 1.00 70.06 96 SER A CA 1
ATOM 742 C C . SER A 1 96 ? -8.635 9.249 -4.380 1.00 70.06 96 SER A C 1
ATOM 744 O O . SER A 1 96 ? -8.271 9.786 -5.425 1.00 70.06 96 SER A O 1
ATOM 746 N N . CYS A 1 97 ? -8.128 8.074 -3.992 1.00 71.94 97 CYS A N 1
ATOM 747 C CA . CYS A 1 97 ? -7.020 7.418 -4.675 1.00 71.94 97 CYS A CA 1
ATOM 748 C C . CYS A 1 97 ? -7.473 6.176 -5.445 1.00 71.94 97 CYS A C 1
ATOM 750 O O . CYS A 1 97 ? -8.269 5.358 -4.980 1.00 71.94 97 CYS A O 1
ATOM 752 N N . HIS A 1 98 ? -6.853 5.952 -6.601 1.00 73.25 98 HIS A N 1
ATOM 753 C CA . HIS A 1 98 ? -7.039 4.721 -7.358 1.00 73.25 98 HIS A CA 1
ATOM 754 C C . HIS A 1 98 ? -6.587 3.459 -6.600 1.00 73.25 98 HIS A C 1
ATOM 756 O O . HIS A 1 98 ? -7.077 2.369 -6.882 1.00 73.25 98 HIS A O 1
ATOM 762 N N . ARG A 1 99 ? -5.698 3.601 -5.604 1.00 78.69 99 ARG A N 1
ATOM 763 C CA . ARG A 1 99 ? -5.293 2.530 -4.679 1.00 78.69 99 ARG A CA 1
ATOM 764 C C . ARG A 1 99 ? -6.484 1.936 -3.932 1.00 78.69 99 ARG A C 1
ATOM 766 O O . ARG A 1 99 ? -6.486 0.739 -3.676 1.00 78.69 99 ARG A O 1
ATOM 773 N N . HIS A 1 100 ? -7.485 2.742 -3.589 1.00 85.25 100 HIS A N 1
ATOM 774 C CA . HIS A 1 100 ? -8.692 2.259 -2.927 1.00 85.25 100 HIS A CA 1
ATOM 775 C C . HIS A 1 100 ? -9.665 1.657 -3.944 1.00 85.25 100 HIS A C 1
ATOM 777 O O . HIS A 1 100 ? -9.966 0.469 -3.876 1.00 85.25 100 HIS A O 1
ATOM 783 N N . HIS A 1 101 ? -10.064 2.436 -4.952 1.00 83.69 101 HIS A N 1
ATOM 784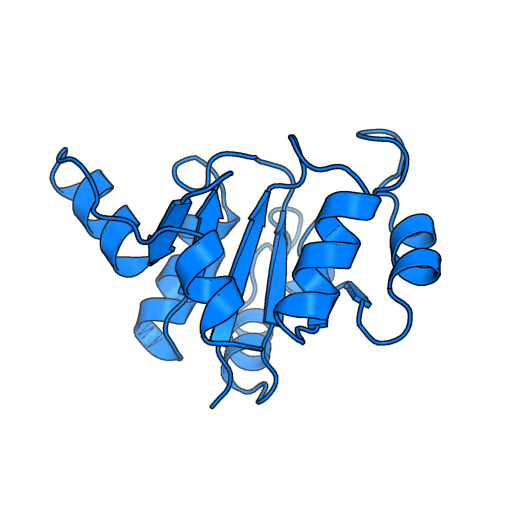 C CA . HIS A 1 101 ? -11.107 2.032 -5.904 1.00 83.69 101 HIS A CA 1
ATOM 785 C C . HIS A 1 101 ? -10.689 0.910 -6.860 1.00 83.69 101 HIS A C 1
ATOM 787 O O . HIS A 1 101 ? -11.478 0.016 -7.144 1.00 83.69 101 HIS A O 1
ATOM 793 N N . MET A 1 102 ? -9.457 0.943 -7.376 1.00 83.19 102 MET A N 1
ATOM 794 C CA . MET A 1 102 ? -9.004 0.017 -8.426 1.00 83.19 102 MET A CA 1
ATOM 795 C C . MET A 1 102 ? -8.220 -1.182 -7.889 1.00 83.19 102 MET A C 1
ATOM 797 O O . MET A 1 102 ? -8.029 -2.147 -8.621 1.00 83.19 102 MET A O 1
ATOM 801 N N . ILE A 1 103 ? -7.742 -1.125 -6.642 1.00 87.19 103 ILE A N 1
ATOM 802 C CA . ILE A 1 103 ? -6.926 -2.191 -6.043 1.00 87.19 103 ILE A CA 1
ATOM 803 C C . ILE A 1 103 ? -7.551 -2.674 -4.734 1.00 87.19 103 ILE A C 1
ATOM 805 O O . ILE A 1 103 ? -7.885 -3.848 -4.621 1.00 87.19 103 ILE A O 1
ATOM 809 N N . GLY A 1 104 ? -7.747 -1.777 -3.765 1.00 87.88 104 GLY A N 1
ATOM 810 C CA . GLY A 1 104 ? -8.217 -2.113 -2.422 1.00 87.88 104 GLY A CA 1
ATOM 811 C C . GLY A 1 104 ? -9.579 -2.801 -2.399 1.00 87.88 104 GLY A C 1
ATOM 812 O O . GLY A 1 104 ? -9.680 -3.900 -1.865 1.00 87.88 104 GLY A O 1
ATOM 813 N N . VAL A 1 105 ? -10.596 -2.201 -3.022 1.00 90.12 105 VAL A N 1
ATOM 814 C CA . VAL A 1 105 ? -11.951 -2.772 -3.090 1.00 90.12 105 VAL A CA 1
ATOM 815 C C . VAL A 1 105 ? -11.963 -4.113 -3.845 1.00 90.12 105 VAL A C 1
ATOM 817 O O . VAL A 1 105 ? -12.378 -5.107 -3.249 1.00 90.12 105 VAL A O 1
ATOM 820 N N . PRO A 1 106 ? -11.417 -4.231 -5.078 1.00 90.50 106 PRO A N 1
ATOM 821 C CA . PRO A 1 106 ? -11.358 -5.521 -5.771 1.00 90.50 106 PRO A CA 1
ATOM 822 C C . PRO A 1 106 ? -10.622 -6.625 -5.004 1.00 90.50 106 PRO A C 1
ATOM 824 O O . PRO A 1 106 ? -10.979 -7.797 -5.131 1.00 90.50 106 PRO A O 1
ATOM 827 N N . LEU A 1 107 ? -9.586 -6.275 -4.231 1.00 89.75 107 LEU A N 1
ATOM 828 C CA . LEU A 1 107 ? -8.851 -7.242 -3.418 1.00 89.75 107 LEU A CA 1
ATOM 829 C C . LEU A 1 107 ? -9.622 -7.681 -2.173 1.00 89.75 107 LEU A C 1
ATOM 831 O O . LEU A 1 107 ? -9.632 -8.876 -1.866 1.00 89.75 107 LEU A O 1
ATOM 835 N N . ALA A 1 108 ? -10.264 -6.731 -1.493 1.0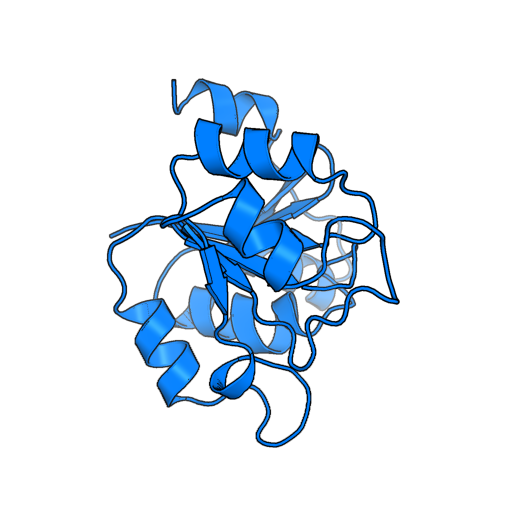0 89.56 108 ALA A N 1
ATOM 836 C CA . ALA A 1 108 ? -11.085 -6.985 -0.315 1.00 89.56 108 ALA A CA 1
ATOM 837 C C . ALA A 1 108 ? -12.290 -7.873 -0.647 1.00 89.56 108 ALA A C 1
ATOM 839 O O . ALA A 1 108 ? -12.586 -8.803 0.099 1.00 89.56 108 ALA A O 1
ATOM 840 N N . ASP A 1 109 ? -12.912 -7.653 -1.806 1.00 87.81 109 ASP A N 1
ATOM 841 C CA . ASP A 1 109 ? -14.071 -8.427 -2.256 1.00 87.81 109 ASP A CA 1
ATOM 842 C C . ASP A 1 109 ? -13.732 -9.885 -2.603 1.00 87.81 109 ASP A C 1
ATOM 844 O O . ASP A 1 109 ? -14.602 -10.755 -2.545 1.00 87.81 109 ASP A O 1
ATOM 848 N N . ARG A 1 110 ? -12.491 -10.167 -3.027 1.00 83.44 110 ARG A N 1
ATOM 849 C CA . ARG A 1 110 ? -12.153 -11.437 -3.699 1.00 83.44 110 ARG A CA 1
ATOM 850 C C . ARG A 1 110 ? -11.074 -12.272 -3.029 1.00 83.44 110 ARG A C 1
ATOM 852 O O . ARG A 1 110 ? -11.072 -13.485 -3.223 1.00 83.44 110 ARG A O 1
ATOM 859 N N . TYR A 1 111 ? -10.143 -11.663 -2.297 1.00 84.69 111 TYR A N 1
ATOM 860 C CA . TYR A 1 111 ? -8.939 -12.373 -1.856 1.00 84.69 111 TYR A CA 1
ATOM 861 C C . TYR A 1 111 ? -8.689 -12.267 -0.355 1.00 84.69 111 TYR A C 1
ATOM 863 O O . TYR A 1 111 ? -8.526 -13.298 0.297 1.00 84.69 111 TYR A O 1
ATOM 871 N N . ARG A 1 112 ? -8.599 -11.055 0.202 1.00 88.25 112 ARG A N 1
ATOM 872 C CA . ARG A 1 112 ? -8.273 -10.847 1.624 1.00 88.25 112 ARG A CA 1
ATOM 873 C C . ARG A 1 112 ? -8.498 -9.409 2.058 1.00 88.25 112 ARG A C 1
ATOM 875 O O . ARG A 1 112 ? -8.514 -8.509 1.228 1.00 88.25 112 ARG A O 1
ATOM 882 N N . VAL A 1 113 ? -8.587 -9.218 3.373 1.00 88.38 113 VAL A N 1
ATOM 883 C CA . VAL A 1 113 ? -8.688 -7.903 4.013 1.00 88.38 113 VAL A CA 1
ATOM 884 C C . VAL A 1 113 ? -7.554 -6.992 3.534 1.00 88.38 113 VAL A C 1
ATOM 886 O O . VAL A 1 113 ? -6.383 -7.385 3.530 1.00 88.38 113 VAL A O 1
ATOM 889 N N . VAL A 1 114 ? -7.938 -5.785 3.119 1.00 93.88 114 VAL A N 1
ATOM 890 C CA . VAL A 1 114 ? -7.030 -4.705 2.736 1.00 93.88 114 VAL A CA 1
ATOM 891 C C . VAL A 1 114 ? -7.192 -3.564 3.721 1.00 93.88 114 VAL A C 1
ATOM 893 O O . VAL A 1 114 ? -8.312 -3.126 3.974 1.00 93.88 114 VAL A O 1
ATOM 896 N N . GLU A 1 115 ? -6.078 -3.067 4.240 1.00 94.81 115 GLU A N 1
ATOM 897 C CA . GLU A 1 115 ? -6.038 -2.060 5.295 1.00 94.81 115 GLU A CA 1
ATOM 898 C C . GLU A 1 115 ? -5.284 -0.825 4.803 1.00 94.81 115 GLU A C 1
ATOM 900 O O . GLU A 1 115 ? -4.163 -0.904 4.300 1.00 94.81 115 GLU A O 1
ATOM 905 N N . HIS A 1 116 ? -5.910 0.339 4.891 1.00 94.25 116 HIS A N 1
ATOM 906 C CA . HIS A 1 116 ? -5.319 1.619 4.543 1.00 94.25 116 HIS A CA 1
ATOM 907 C C . HIS A 1 116 ? -4.719 2.247 5.797 1.00 94.25 116 HIS A C 1
ATOM 909 O O . HIS A 1 116 ? -5.454 2.590 6.715 1.00 94.25 116 HIS A O 1
ATOM 915 N N . ILE A 1 117 ? -3.399 2.432 5.801 1.00 93.62 117 ILE A N 1
ATOM 916 C CA . ILE A 1 117 ? -2.700 3.208 6.825 1.00 93.62 117 ILE A CA 1
ATOM 917 C C . ILE A 1 117 ? -2.747 4.677 6.405 1.00 93.62 117 ILE A C 1
ATOM 919 O O . ILE A 1 117 ? -2.248 5.038 5.330 1.00 93.62 117 ILE A O 1
ATOM 923 N N . CYS A 1 118 ? -3.359 5.505 7.245 1.00 88.88 118 CYS A N 1
ATOM 924 C CA . CYS A 1 118 ? -3.534 6.939 7.061 1.00 88.88 118 CYS A CA 1
ATOM 925 C C . CYS A 1 118 ? -3.074 7.647 8.333 1.00 88.88 118 CYS A C 1
ATOM 927 O O . CYS A 1 118 ? -3.817 7.730 9.300 1.00 88.88 118 CYS A O 1
ATOM 929 N N . GLU A 1 119 ? -1.841 8.152 8.332 1.00 87.62 119 GLU A N 1
ATOM 930 C CA . GLU A 1 119 ? -1.222 8.752 9.522 1.00 87.62 119 GLU A CA 1
ATOM 931 C C . GLU A 1 119 ? -1.199 7.780 10.712 1.00 87.62 119 GLU A C 1
ATOM 933 O O . GLU A 1 119 ? -0.402 6.840 10.693 1.00 87.62 119 GLU A O 1
ATOM 938 N N . GLN A 1 120 ? -2.036 8.010 11.727 1.00 89.31 120 GLN A N 1
ATOM 939 C CA . GLN A 1 120 ? -2.157 7.167 12.919 1.00 89.31 120 GLN A CA 1
ATOM 940 C C . GLN A 1 120 ? -3.338 6.196 12.843 1.00 89.31 120 GLN A C 1
ATOM 942 O O . GLN A 1 120 ? -3.453 5.337 13.706 1.00 89.31 120 GLN A O 1
ATOM 947 N N . ASP A 1 121 ? -4.153 6.278 11.793 1.00 91.62 121 ASP A N 1
ATOM 948 C CA . ASP A 1 121 ? -5.361 5.479 11.652 1.00 91.62 121 ASP A CA 1
ATOM 949 C C . ASP A 1 121 ? -5.161 4.338 10.653 1.00 91.62 121 ASP A C 1
ATOM 951 O O . ASP A 1 121 ? -4.497 4.471 9.614 1.00 91.62 121 ASP A O 1
ATOM 955 N N . VAL A 1 122 ? -5.813 3.216 10.933 1.00 93.81 122 VAL A N 1
ATOM 956 C CA . VAL A 1 122 ? -5.911 2.062 10.046 1.00 93.81 122 VAL A CA 1
ATOM 957 C C . VAL A 1 122 ? -7.381 1.792 9.758 1.00 93.81 122 VAL A C 1
ATOM 959 O O . VAL A 1 122 ? -8.164 1.482 10.650 1.00 93.81 122 VAL A O 1
ATOM 962 N N . VAL A 1 123 ? -7.775 1.906 8.490 1.00 94.38 123 VAL A N 1
ATOM 963 C CA . VAL A 1 123 ? -9.157 1.670 8.046 1.00 94.38 123 VAL A CA 1
ATOM 964 C C . VAL A 1 123 ? -9.193 0.587 6.978 1.00 94.38 123 VAL A C 1
ATOM 966 O O . VAL A 1 123 ? -8.396 0.594 6.038 1.00 94.38 123 VAL A O 1
ATOM 969 N N . THR A 1 124 ? -10.122 -0.362 7.079 1.00 94.75 124 THR A N 1
ATOM 970 C CA . THR A 1 124 ? -10.251 -1.398 6.044 1.0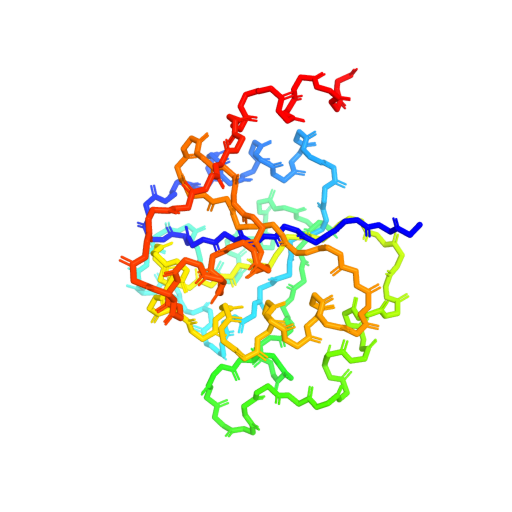0 94.75 124 THR A CA 1
ATOM 971 C C . THR A 1 124 ? -10.843 -0.820 4.756 1.00 94.75 124 THR A C 1
ATOM 973 O O . THR A 1 124 ? -11.656 0.104 4.781 1.00 94.75 124 THR A O 1
ATOM 976 N N . ALA A 1 125 ? -10.467 -1.373 3.602 1.00 93.12 125 ALA A N 1
ATOM 977 C CA . ALA A 1 125 ? -11.042 -0.976 2.318 1.00 93.12 125 ALA A CA 1
ATOM 978 C C . ALA A 1 125 ? -12.566 -1.185 2.291 1.00 93.12 125 ALA A C 1
ATOM 980 O O . ALA A 1 125 ? -13.289 -0.353 1.754 1.00 93.12 125 ALA A O 1
ATOM 981 N N . THR A 1 126 ? -13.063 -2.258 2.908 1.00 92.50 126 THR A N 1
ATOM 982 C CA . THR A 1 126 ? -14.503 -2.520 3.024 1.00 92.50 126 THR A CA 1
ATOM 983 C C . THR A 1 126 ? -15.209 -1.438 3.838 1.00 92.50 126 THR A C 1
ATOM 985 O O . THR A 1 126 ? -16.251 -0.940 3.418 1.00 92.50 126 THR A O 1
ATOM 988 N N . GLU A 1 127 ? -14.625 -1.045 4.970 1.00 93.75 127 GLU A N 1
ATOM 989 C CA . GLU A 1 127 ? -15.181 -0.030 5.865 1.00 93.75 127 GLU A CA 1
ATOM 990 C C . GLU A 1 127 ? -15.195 1.357 5.225 1.00 93.75 127 GLU A C 1
ATOM 992 O O . GLU A 1 127 ? -16.225 2.030 5.199 1.00 93.75 127 GLU A O 1
ATOM 997 N N . LEU A 1 128 ? -14.074 1.755 4.623 1.00 91.75 128 LEU A N 1
ATOM 998 C CA . LEU A 1 128 ? -13.987 3.023 3.912 1.00 91.75 128 LEU A CA 1
ATOM 999 C C . LEU A 1 128 ? -14.982 3.070 2.740 1.00 91.75 128 LEU A C 1
ATOM 1001 O O . LEU A 1 128 ? -15.665 4.074 2.551 1.00 91.75 128 LEU A O 1
ATOM 1005 N N . ALA A 1 129 ? -15.132 1.971 1.994 1.00 91.12 129 ALA A N 1
ATOM 1006 C CA . ALA A 1 129 ? -16.103 1.887 0.905 1.00 91.12 129 ALA A CA 1
ATOM 1007 C C . ALA A 1 129 ? -17.562 1.920 1.396 1.00 91.12 129 ALA A C 1
ATOM 1009 O O . ALA A 1 129 ? -18.433 2.409 0.674 1.00 91.12 129 ALA A O 1
ATOM 1010 N N . ARG A 1 130 ? -17.856 1.396 2.595 1.00 93.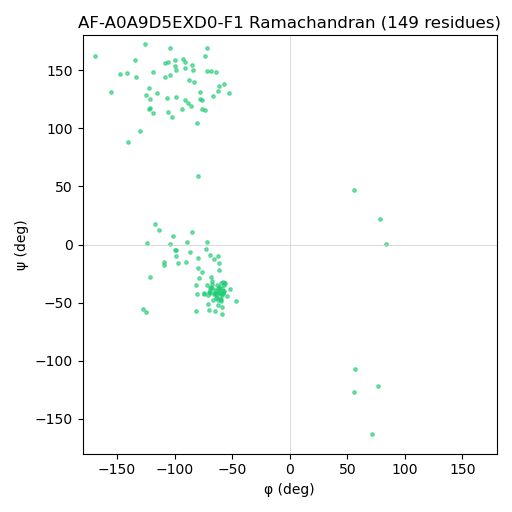69 130 ARG A N 1
ATOM 1011 C CA . ARG A 1 130 ? -19.168 1.532 3.249 1.00 93.69 130 ARG A CA 1
ATOM 1012 C C . ARG A 1 130 ? -19.443 2.997 3.580 1.00 93.69 130 ARG A C 1
ATOM 1014 O O . ARG A 1 130 ? -20.402 3.556 3.062 1.00 93.69 130 ARG A O 1
ATOM 1021 N N . ALA A 1 131 ? -18.559 3.626 4.353 1.00 91.50 131 ALA A N 1
ATOM 1022 C CA . ALA A 1 131 ? -18.685 5.020 4.773 1.00 91.50 131 ALA A CA 1
ATOM 1023 C C . ALA A 1 131 ? -18.864 5.979 3.581 1.00 91.50 131 ALA A C 1
ATOM 1025 O O . ALA A 1 131 ? -19.775 6.801 3.570 1.00 91.50 131 ALA A O 1
ATOM 1026 N N . MET A 1 132 ? -18.073 5.807 2.512 1.00 89.38 132 MET A N 1
ATOM 1027 C CA . MET A 1 132 ? -18.197 6.613 1.289 1.00 89.38 132 MET A CA 1
ATOM 1028 C C . MET A 1 132 ? -19.539 6.446 0.563 1.00 89.38 132 MET A C 1
ATOM 1030 O O . MET A 1 132 ? -20.020 7.395 -0.053 1.00 89.38 132 MET A O 1
ATOM 1034 N N . ARG A 1 133 ? -20.116 5.240 0.576 1.00 90.62 133 ARG A N 1
ATOM 1035 C CA . ARG A 1 133 ? -21.395 4.936 -0.083 1.00 90.62 133 ARG A CA 1
ATOM 1036 C C . ARG A 1 133 ? -22.570 5.517 0.692 1.00 90.62 133 ARG A C 1
ATOM 1038 O O . ARG A 1 133 ? -23.496 6.040 0.076 1.00 90.62 133 ARG A O 1
ATOM 1045 N N . ASP A 1 134 ? -22.505 5.404 2.012 1.00 92.50 134 ASP A N 1
ATOM 1046 C CA . ASP A 1 134 ? -23.608 5.737 2.909 1.00 92.50 134 ASP A CA 1
ATOM 1047 C C . ASP A 1 134 ? -23.558 7.215 3.343 1.00 92.50 134 ASP A C 1
ATOM 1049 O O . ASP A 1 134 ? -24.568 7.769 3.767 1.00 92.50 134 ASP A O 1
ATOM 1053 N N . GLY A 1 135 ? -22.419 7.889 3.134 1.00 89.50 135 GLY A N 1
ATOM 1054 C CA . GLY A 1 135 ? -22.208 9.284 3.529 1.00 89.50 135 GLY A CA 1
ATOM 1055 C C . GLY A 1 135 ? -21.919 9.450 5.023 1.00 89.50 135 GLY A C 1
ATOM 1056 O O . GLY A 1 135 ? -22.110 10.542 5.554 1.00 89.50 135 GLY A O 1
ATOM 1057 N N . ASP A 1 136 ? -21.461 8.378 5.669 1.00 89.50 136 ASP A N 1
ATOM 1058 C CA . ASP A 1 136 ? -21.249 8.276 7.112 1.00 89.50 136 ASP A CA 1
ATOM 1059 C C . ASP A 1 136 ? -19.761 8.360 7.487 1.00 89.50 136 ASP A C 1
ATOM 1061 O O . ASP A 1 136 ? -18.865 8.269 6.644 1.00 89.50 136 ASP A O 1
ATOM 1065 N N . GLU A 1 137 ? -19.488 8.497 8.784 1.00 87.94 137 GLU A N 1
ATOM 1066 C CA . GLU A 1 137 ? -18.142 8.329 9.333 1.00 87.94 137 GLU A CA 1
ATOM 1067 C C . GLU A 1 137 ? -17.689 6.857 9.244 1.00 87.94 137 GLU A C 1
ATOM 1069 O O . GLU A 1 137 ? -18.493 5.918 9.294 1.00 87.94 137 GLU A O 1
ATOM 1074 N N . TYR A 1 138 ? -16.378 6.649 9.101 1.00 86.81 138 TYR A N 1
ATOM 1075 C CA . TYR A 1 138 ? -15.768 5.321 9.141 1.00 86.81 138 TYR A CA 1
ATOM 1076 C C . TYR A 1 138 ? -15.175 5.040 10.520 1.00 86.81 138 TYR A C 1
ATOM 1078 O O . TYR A 1 138 ? -14.681 5.938 11.199 1.00 86.81 138 TYR A O 1
ATOM 1086 N N . THR A 1 139 ? -15.157 3.771 10.909 1.00 90.50 139 THR A N 1
ATOM 1087 C CA . THR A 1 139 ? -14.396 3.317 12.077 1.00 90.50 139 THR A CA 1
ATOM 1088 C C . THR A 1 139 ? -12.965 2.965 11.678 1.00 90.50 139 THR A C 1
ATOM 1090 O O . THR A 1 139 ? -12.747 2.370 10.621 1.00 90.50 139 THR A O 1
ATOM 1093 N N . CYS A 1 140 ? -11.993 3.292 12.524 1.00 92.31 140 CYS A N 1
ATOM 1094 C CA . CYS A 1 140 ? -10.585 2.954 12.325 1.00 92.31 140 CYS A CA 1
ATOM 1095 C C . CYS A 1 140 ? -9.955 2.400 13.608 1.00 92.31 140 CYS A C 1
ATOM 1097 O O . CYS A 1 140 ? -10.480 2.599 14.703 1.00 92.31 140 CYS A O 1
ATOM 1099 N N . GLU A 1 141 ? -8.854 1.673 13.437 1.00 92.31 141 GLU A N 1
ATOM 1100 C CA . GLU A 1 141 ? -7.971 1.197 14.505 1.00 92.31 141 GLU A CA 1
ATOM 1101 C C . GLU A 1 141 ? -6.749 2.120 14.615 1.00 92.31 141 GLU A C 1
ATOM 1103 O O . GLU A 1 141 ? -6.340 2.723 13.619 1.00 92.31 141 GLU A O 1
ATOM 1108 N N . ASP A 1 142 ? -6.140 2.201 15.799 1.00 93.25 142 ASP A N 1
ATOM 1109 C CA . ASP A 1 142 ? -4.896 2.950 15.991 1.00 93.25 142 ASP A CA 1
ATOM 1110 C C . ASP A 1 142 ? -3.699 2.138 15.460 1.00 93.25 142 ASP A C 1
ATOM 1112 O O . ASP A 1 142 ? -3.508 0.955 15.761 1.00 93.25 142 ASP A O 1
ATOM 1116 N N . LEU A 1 143 ? -2.857 2.780 14.652 1.00 91.62 143 LEU A N 1
ATOM 1117 C CA . LEU A 1 143 ? -1.665 2.172 14.071 1.00 91.62 143 LEU A CA 1
ATOM 1118 C C . LEU A 1 143 ? -0.681 1.680 15.142 1.00 91.62 143 LEU A C 1
ATOM 1120 O O . LEU A 1 143 ? 0.009 0.687 14.915 1.00 91.62 143 LEU A O 1
ATOM 1124 N N . ALA A 1 144 ? -0.577 2.351 16.287 1.00 90.69 144 ALA A N 1
ATOM 1125 C CA . ALA A 1 144 ? 0.274 1.921 17.388 1.00 90.69 144 ALA A CA 1
ATOM 1126 C C . ALA A 1 144 ? -0.192 0.576 17.958 1.00 90.69 144 ALA A C 1
ATOM 1128 O O . ALA A 1 144 ? 0.643 -0.311 18.125 1.00 90.69 144 ALA A O 1
ATOM 1129 N N . GLU A 1 145 ? -1.501 0.390 18.155 1.00 89.81 145 GLU A N 1
ATOM 1130 C CA . GLU A 1 145 ? -2.072 -0.881 18.621 1.00 89.81 145 GLU A CA 1
ATOM 1131 C C . GLU A 1 145 ? -1.753 -2.012 17.634 1.00 89.81 145 GLU A C 1
ATOM 1133 O O . GLU A 1 145 ? -1.203 -3.048 18.015 1.00 89.81 145 GLU A O 1
ATOM 1138 N N . LEU A 1 146 ? -1.963 -1.767 16.334 1.00 88.44 146 LEU A N 1
ATOM 1139 C CA . LEU A 1 146 ? -1.617 -2.722 15.278 1.00 88.44 146 LEU A CA 1
ATOM 1140 C C . LEU A 1 146 ? -0.126 -3.106 15.288 1.00 88.44 146 LEU A C 1
ATOM 1142 O O . LEU A 1 146 ? 0.238 -4.253 15.005 1.00 88.44 146 LEU A O 1
ATOM 1146 N N . LEU A 1 147 ? 0.752 -2.133 15.531 1.00 87.50 147 LEU A N 1
ATOM 1147 C CA . LEU A 1 147 ? 2.198 -2.336 15.540 1.00 87.50 147 LEU A CA 1
ATOM 1148 C C . LEU A 1 147 ? 2.697 -3.031 16.815 1.00 87.50 147 LEU A C 1
ATOM 1150 O O . LEU A 1 147 ? 3.782 -3.623 16.782 1.00 87.50 147 LEU A O 1
ATOM 1154 N N . ASP A 1 148 ? 1.958 -2.945 17.916 1.00 85.50 148 ASP A N 1
ATOM 1155 C CA . ASP A 1 148 ? 2.296 -3.584 19.188 1.00 85.50 148 ASP A CA 1
ATOM 1156 C C . ASP A 1 148 ? 1.886 -5.063 19.197 1.00 85.50 148 ASP A C 1
ATOM 1158 O O . ASP A 1 148 ? 2.663 -5.901 19.653 1.00 85.50 148 ASP A O 1
ATOM 1162 N N . ASP A 1 149 ? 0.776 -5.415 18.543 1.00 79.19 149 ASP A N 1
ATOM 1163 C CA . ASP A 1 149 ? 0.356 -6.807 18.298 1.00 79.19 149 ASP A CA 1
ATOM 1164 C C . ASP A 1 149 ? 1.357 -7.625 17.454 1.00 79.19 149 ASP A C 1
ATOM 1166 O O . ASP A 1 149 ? 1.282 -8.855 17.368 1.00 79.19 149 ASP A O 1
ATOM 1170 N N . ARG A 1 150 ? 2.287 -6.946 16.772 1.00 72.69 150 ARG A N 1
ATOM 1171 C CA . ARG A 1 150 ? 3.260 -7.528 15.829 1.00 72.69 150 ARG A CA 1
ATOM 1172 C C . ARG A 1 150 ? 4.652 -7.744 16.427 1.00 72.69 150 ARG A C 1
ATOM 1174 O O . ARG A 1 150 ? 5.521 -8.268 15.716 1.00 72.69 150 ARG A O 1
ATOM 1181 N N . ASN A 1 151 ? 4.873 -7.311 17.669 1.00 56.56 151 ASN A N 1
ATOM 1182 C CA . ASN A 1 151 ? 6.186 -7.297 18.315 1.00 56.56 151 ASN A CA 1
ATOM 1183 C C . ASN A 1 151 ? 6.530 -8.640 18.973 1.00 56.56 151 ASN A C 1
ATOM 1185 O O . ASN A 1 151 ? 5.720 -9.137 19.783 1.00 56.56 151 ASN A O 1
#

Solvent-accessible surface area (backbone atoms only — not comparable to full-atom values): 8112 Å² total; per-residue (Å²): 126,42,51,35,40,29,39,28,51,68,83,56,49,60,69,60,48,52,50,49,36,59,57,68,64,30,36,37,35,33,29,43,57,72,54,56,48,85,82,45,84,60,58,14,52,71,43,38,45,70,73,46,41,93,35,45,48,80,46,11,82,34,49,1,87,52,91,84,20,61,34,69,68,41,50,50,50,64,53,68,50,61,58,32,34,30,38,37,41,62,57,51,56,50,93,84,24,63,64,32,72,66,44,25,40,62,36,42,77,72,61,43,70,25,33,39,48,47,94,60,36,34,30,39,33,67,46,49,54,47,16,68,73,73,76,51,84,63,75,66,44,55,41,67,59,62,51,57,80,59,109

Foldseek 3Di:
DAAEEEAACQPPDLVRVLVCCVLQVAQEEELALAQDCPVDHQRRPVSCCVSNPPSYDYPVVQDHCDDPHNHPVNQVVVQPDPTHYYYYDHDLDLLPDCCLVVHQVVNVVPHHWYWYDRPQWIFTSVQSVVCVVVVHDGDTDGPVVVSVVRD